Protein AF-A0A949MSA8-F1 (afdb_monomer_lite)

pLDDT: mean 81.81, std 15.65, range [39.66, 96.12]

Radius of gyration: 19.7 Å; chains: 1; bounding box: 50×31×62 Å

Sequence (152 aa):
MPMSKAVSAFLDRGSFDARDNLAKRALRAFGTLAPMLNNAYDRGDERGFLECQRGLDCALHAFACINSEREYPFAGDVHPAIVGLSEACKDIREASKFAGGLLEQAEAVVHALQGTLTPVCTISGVRSVAIYRGAHCERAFASIAAEVANDH

Structure (mmCIF, N/CA/C/O backbone):
data_AF-A0A949MSA8-F1
#
_entry.id   AF-A0A949MSA8-F1
#
loop_
_atom_site.group_PDB
_atom_site.id
_atom_site.type_symbol
_atom_site.label_atom_id
_atom_site.label_alt_id
_atom_site.label_comp_id
_atom_site.label_asym_id
_atom_site.label_entity_id
_atom_site.label_seq_id
_atom_site.pdbx_PDB_ins_code
_atom_site.Cartn_x
_atom_site.Cartn_y
_atom_site.Cartn_z
_atom_site.occupancy
_atom_site.B_iso_or_equiv
_atom_site.auth_seq_id
_atom_site.auth_comp_id
_atom_site.auth_asym_id
_atom_site.auth_atom_id
_atom_site.pdbx_PDB_model_num
ATOM 1 N N . MET A 1 1 ? -4.469 -7.842 6.507 1.00 44.12 1 MET A N 1
ATOM 2 C CA . MET A 1 1 ? -3.851 -9.122 6.093 1.00 44.12 1 MET A CA 1
ATOM 3 C C . MET A 1 1 ? -2.370 -9.071 6.441 1.00 44.12 1 MET A C 1
ATOM 5 O O . MET A 1 1 ? -1.800 -7.995 6.296 1.00 44.12 1 MET A O 1
ATOM 9 N N . PRO A 1 2 ? -1.756 -10.151 6.953 1.00 55.47 2 PRO A N 1
ATOM 10 C CA . PRO A 1 2 ? -0.311 -10.175 7.166 1.00 55.47 2 PRO A CA 1
ATOM 11 C C . PRO A 1 2 ? 0.415 -10.068 5.816 1.00 55.47 2 PRO A C 1
ATOM 13 O O . PRO A 1 2 ? 0.040 -10.740 4.860 1.00 55.47 2 PRO A O 1
ATOM 16 N N . MET A 1 3 ? 1.423 -9.198 5.742 1.00 70.31 3 MET A N 1
ATOM 17 C CA .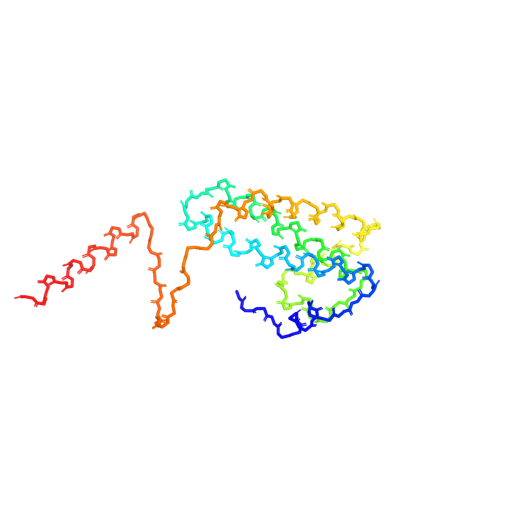 MET A 1 3 ? 2.253 -8.988 4.549 1.00 70.31 3 MET A CA 1
ATOM 18 C C . MET A 1 3 ? 2.969 -10.298 4.178 1.00 70.31 3 MET A C 1
ATOM 20 O O . MET A 1 3 ? 3.460 -10.997 5.069 1.00 70.31 3 MET A O 1
ATOM 24 N N . SER A 1 4 ? 3.002 -10.670 2.893 1.00 84.75 4 SER A N 1
ATOM 25 C CA . SER A 1 4 ? 3.610 -11.946 2.490 1.00 84.75 4 SER A CA 1
ATOM 26 C C . SER A 1 4 ? 5.121 -11.946 2.728 1.00 84.75 4 SER A C 1
ATOM 28 O O . SER A 1 4 ? 5.781 -10.905 2.678 1.00 84.75 4 SER A O 1
ATOM 30 N N . LYS A 1 5 ? 5.702 -13.134 2.948 1.00 86.56 5 LYS A N 1
ATOM 31 C CA . LYS A 1 5 ? 7.155 -13.286 3.150 1.00 86.56 5 LYS A CA 1
ATOM 32 C C . LYS A 1 5 ? 7.969 -12.702 1.991 1.00 86.56 5 LYS A C 1
ATOM 34 O O . LYS A 1 5 ? 9.048 -12.165 2.224 1.00 86.56 5 LYS A O 1
ATOM 39 N N . ALA A 1 6 ? 7.460 -12.800 0.761 1.00 87.31 6 ALA A N 1
ATOM 40 C CA . ALA A 1 6 ? 8.119 -12.265 -0.425 1.00 87.31 6 ALA A CA 1
ATOM 41 C C . ALA A 1 6 ? 8.149 -10.730 -0.410 1.00 87.31 6 ALA A C 1
ATOM 43 O O . ALA A 1 6 ? 9.180 -10.128 -0.706 1.00 87.31 6 ALA A O 1
ATOM 44 N N . VAL A 1 7 ? 7.047 -10.108 0.013 1.00 88.44 7 VAL A N 1
ATOM 45 C CA . VAL A 1 7 ? 6.955 -8.656 0.165 1.00 88.44 7 VAL A CA 1
ATOM 46 C C . VAL A 1 7 ? 7.886 -8.159 1.281 1.00 88.44 7 VAL A C 1
ATOM 48 O O . VAL A 1 7 ? 8.624 -7.198 1.069 1.00 88.44 7 VAL A O 1
ATOM 51 N N . SER A 1 8 ? 7.925 -8.829 2.440 1.00 89.44 8 SER A N 1
ATOM 52 C CA . SER A 1 8 ? 8.857 -8.478 3.527 1.00 89.44 8 SER A CA 1
ATOM 53 C C . SER A 1 8 ? 10.319 -8.590 3.088 1.00 89.44 8 SER A C 1
ATOM 55 O O . SER A 1 8 ? 11.080 -7.637 3.229 1.00 89.44 8 SER A O 1
ATOM 57 N N . ALA A 1 9 ? 10.694 -9.701 2.445 1.00 89.94 9 ALA A N 1
ATOM 58 C CA . ALA A 1 9 ? 12.047 -9.885 1.923 1.00 89.94 9 ALA A CA 1
ATOM 59 C C . ALA A 1 9 ? 12.434 -8.804 0.896 1.00 89.94 9 ALA A C 1
ATOM 61 O O . ALA A 1 9 ? 13.581 -8.358 0.861 1.00 89.94 9 ALA A O 1
ATOM 62 N N . PHE A 1 10 ? 11.485 -8.355 0.068 1.00 92.81 10 PHE A N 1
ATOM 63 C CA . PHE A 1 10 ? 11.715 -7.261 -0.873 1.00 92.81 10 PHE A CA 1
ATOM 64 C C . PHE A 1 10 ? 11.949 -5.917 -0.170 1.00 92.81 10 PHE A C 1
ATOM 66 O O . PHE A 1 10 ? 12.848 -5.174 -0.572 1.00 92.81 10 PHE A O 1
ATOM 73 N N . LEU A 1 11 ? 11.178 -5.608 0.877 1.00 92.25 11 LEU A N 1
ATOM 74 C CA . LEU A 1 11 ? 11.335 -4.378 1.658 1.00 92.25 11 LEU A CA 1
ATOM 75 C C . LEU A 1 11 ? 12.678 -4.300 2.396 1.00 92.25 11 LEU A C 1
ATOM 77 O O . LEU A 1 11 ? 13.233 -3.202 2.506 1.00 92.25 11 LEU A O 1
ATOM 81 N N . ASP A 1 12 ? 13.189 -5.443 2.858 1.00 91.25 12 ASP A N 1
ATOM 82 C CA . ASP A 1 12 ? 14.434 -5.544 3.629 1.00 91.25 12 ASP A CA 1
ATOM 83 C C . ASP A 1 12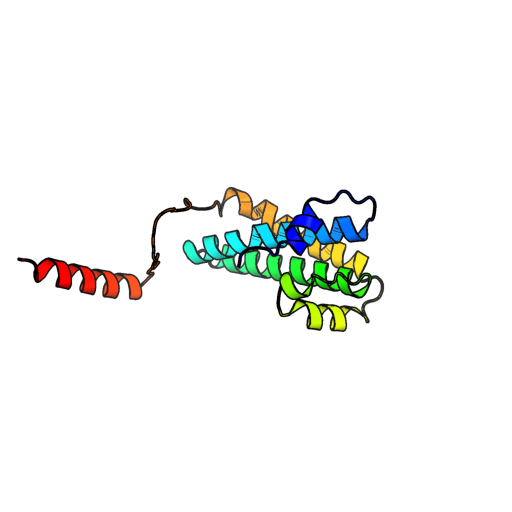 ? 15.688 -5.582 2.741 1.00 91.25 12 ASP A C 1
ATOM 85 O O . ASP A 1 12 ? 16.789 -5.229 3.169 1.00 91.25 12 ASP A O 1
ATOM 89 N N . ARG A 1 13 ? 15.543 -5.982 1.473 1.00 92.00 13 ARG A N 1
ATOM 90 C CA . ARG A 1 13 ? 16.652 -6.049 0.514 1.00 92.00 13 ARG A CA 1
ATOM 91 C C . ARG A 1 13 ? 17.210 -4.653 0.215 1.00 92.00 13 ARG A C 1
ATOM 93 O O . ARG A 1 13 ? 16.459 -3.748 -0.135 1.00 92.00 13 ARG A O 1
ATOM 100 N N . GLY A 1 14 ? 18.532 -4.475 0.204 1.00 86.75 14 GLY A N 1
ATOM 101 C CA . GLY A 1 14 ? 19.169 -3.271 -0.360 1.00 86.75 14 GLY A CA 1
ATOM 102 C C . GLY A 1 14 ? 19.018 -3.205 -1.889 1.00 86.75 14 GLY A C 1
ATOM 103 O O . GLY A 1 14 ? 19.152 -4.221 -2.563 1.00 86.75 14 GLY A O 1
ATOM 104 N N . SER A 1 15 ? 18.707 -2.038 -2.463 1.00 88.44 15 SER A N 1
ATOM 105 C CA . SER A 1 15 ? 18.674 -1.857 -3.927 1.00 88.44 15 SER A CA 1
ATOM 106 C C . SER A 1 15 ? 19.126 -0.451 -4.315 1.00 88.44 15 SER A C 1
ATOM 108 O O . SER A 1 15 ? 18.706 0.526 -3.699 1.00 88.44 15 SER A O 1
ATOM 110 N N . PHE A 1 16 ? 19.966 -0.359 -5.345 1.00 90.06 16 PHE A N 1
ATOM 111 C CA . PHE A 1 16 ? 20.355 0.909 -5.973 1.00 90.06 16 PHE A CA 1
ATOM 112 C C . PHE A 1 16 ? 19.419 1.293 -7.128 1.00 90.06 16 PHE A C 1
ATOM 114 O O . PHE A 1 16 ? 19.553 2.370 -7.702 1.00 90.06 16 PHE A O 1
ATOM 121 N N . ASP A 1 17 ? 18.467 0.423 -7.471 1.00 92.00 17 ASP A N 1
ATOM 122 C CA . ASP A 1 17 ? 17.524 0.657 -8.555 1.00 92.00 17 ASP A CA 1
ATOM 123 C C . ASP A 1 17 ? 16.429 1.646 -8.125 1.00 92.00 17 ASP A C 1
ATOM 125 O O . ASP A 1 17 ? 15.761 1.469 -7.102 1.00 92.00 17 ASP A O 1
ATOM 129 N N . ALA A 1 18 ? 16.242 2.703 -8.918 1.00 90.25 18 ALA A N 1
ATOM 130 C CA . ALA A 1 18 ? 15.272 3.754 -8.630 1.00 90.25 18 ALA A CA 1
ATOM 131 C C . ALA A 1 18 ? 13.826 3.230 -8.582 1.00 90.25 18 ALA A C 1
ATOM 133 O O . ALA A 1 18 ? 13.057 3.658 -7.721 1.00 90.25 18 ALA A O 1
ATOM 134 N N . ARG A 1 19 ? 13.461 2.270 -9.444 1.00 91.12 19 ARG A N 1
ATOM 135 C CA . ARG A 1 19 ? 12.122 1.661 -9.465 1.00 91.12 19 ARG A CA 1
ATOM 136 C C . ARG A 1 19 ? 11.893 0.807 -8.230 1.00 91.12 19 ARG A C 1
ATOM 138 O O . ARG A 1 19 ? 10.838 0.910 -7.617 1.00 91.12 19 ARG A O 1
ATOM 145 N N . ASP A 1 20 ? 12.899 0.040 -7.807 1.00 93.31 20 ASP A N 1
ATOM 146 C CA . ASP A 1 20 ? 12.808 -0.721 -6.555 1.00 93.31 20 ASP A CA 1
ATOM 147 C C . ASP A 1 20 ? 12.608 0.203 -5.353 1.00 93.31 20 ASP A C 1
ATOM 149 O O . ASP A 1 20 ? 11.823 -0.104 -4.458 1.00 93.31 20 ASP A O 1
ATOM 153 N N . ASN A 1 21 ? 13.303 1.339 -5.320 1.00 93.38 21 ASN A N 1
ATOM 154 C CA . ASN A 1 21 ? 13.160 2.303 -4.234 1.00 93.38 21 ASN A CA 1
ATOM 155 C C . ASN A 1 21 ? 11.778 2.971 -4.238 1.00 93.38 21 ASN A C 1
ATOM 157 O O . ASN A 1 21 ? 11.180 3.120 -3.171 1.00 93.38 21 ASN A O 1
ATOM 161 N N . LEU A 1 22 ? 11.229 3.295 -5.412 1.00 93.94 22 LEU A N 1
ATOM 162 C CA . LEU A 1 22 ? 9.847 3.768 -5.542 1.00 93.94 22 LEU A CA 1
ATOM 163 C C . LEU A 1 22 ? 8.835 2.698 -5.109 1.00 93.94 22 LEU A C 1
ATOM 165 O O . LEU A 1 22 ? 7.933 2.993 -4.329 1.00 93.94 22 LEU A O 1
ATOM 169 N N . ALA A 1 23 ? 9.015 1.447 -5.538 1.00 94.56 23 ALA A N 1
ATOM 170 C CA . ALA A 1 23 ? 8.137 0.338 -5.178 1.00 94.56 23 ALA A CA 1
ATOM 171 C C . ALA A 1 23 ? 8.128 0.114 -3.661 1.00 94.56 23 ALA A C 1
ATOM 173 O O . ALA A 1 23 ? 7.069 -0.002 -3.051 1.00 94.56 23 ALA A O 1
ATOM 174 N N . LYS A 1 24 ? 9.302 0.130 -3.018 1.00 95.00 24 LYS A N 1
ATOM 175 C CA . LYS A 1 24 ? 9.408 0.024 -1.555 1.00 95.00 24 LYS A CA 1
ATOM 176 C C . LYS A 1 24 ? 8.716 1.172 -0.839 1.00 95.00 24 LYS A C 1
ATOM 178 O O . LYS A 1 24 ? 8.045 0.930 0.159 1.00 95.00 24 LYS A O 1
ATOM 183 N N . ARG A 1 25 ? 8.878 2.408 -1.316 1.00 95.44 25 ARG A N 1
ATOM 184 C CA . ARG A 1 25 ? 8.191 3.570 -0.737 1.00 95.44 25 ARG A CA 1
ATOM 185 C C . ARG A 1 25 ? 6.674 3.427 -0.849 1.00 95.44 25 ARG A C 1
ATOM 187 O O . ARG A 1 25 ? 5.996 3.576 0.162 1.00 95.44 25 ARG A O 1
ATOM 194 N N . ALA A 1 26 ? 6.157 3.033 -2.013 1.00 95.38 26 ALA A N 1
ATOM 195 C CA . ALA A 1 26 ? 4.728 2.785 -2.212 1.00 95.38 26 ALA A CA 1
ATOM 196 C C . ALA A 1 26 ? 4.192 1.697 -1.268 1.00 95.38 26 ALA A C 1
ATOM 198 O O . ALA A 1 26 ? 3.191 1.902 -0.586 1.00 95.38 26 ALA A O 1
ATOM 199 N N . LEU A 1 27 ? 4.905 0.574 -1.145 1.00 94.69 27 LEU A N 1
ATOM 200 C CA . LEU A 1 27 ? 4.534 -0.513 -0.235 1.00 94.69 27 LEU A CA 1
ATOM 201 C C . LEU A 1 27 ? 4.585 -0.098 1.243 1.00 94.69 27 LEU A C 1
ATOM 203 O O . LEU A 1 27 ? 3.742 -0.530 2.028 1.00 94.69 27 LEU A O 1
ATOM 207 N N . ARG A 1 28 ? 5.541 0.753 1.636 1.00 94.00 28 ARG A N 1
ATOM 208 C CA . ARG A 1 28 ? 5.615 1.310 2.996 1.00 94.00 28 ARG A CA 1
ATOM 209 C C . ARG A 1 28 ? 4.471 2.280 3.269 1.00 94.00 28 ARG A C 1
ATOM 211 O O . ARG A 1 28 ? 3.844 2.174 4.318 1.00 94.00 28 ARG A O 1
ATOM 218 N N . ALA A 1 29 ? 4.169 3.180 2.334 1.00 93.50 29 ALA A N 1
ATOM 219 C CA . ALA A 1 29 ? 3.028 4.083 2.448 1.00 93.50 29 ALA A CA 1
ATOM 220 C C . ALA A 1 29 ? 1.721 3.288 2.587 1.00 93.50 29 ALA A C 1
ATOM 222 O O . ALA A 1 29 ? 0.954 3.529 3.515 1.00 93.50 29 ALA A O 1
ATOM 223 N N . PHE A 1 30 ? 1.523 2.267 1.749 1.00 93.12 30 PHE A N 1
ATOM 224 C CA . PHE A 1 30 ? 0.380 1.358 1.838 1.00 93.12 30 PHE A CA 1
ATOM 225 C C . PHE A 1 30 ? 0.297 0.650 3.201 1.00 93.12 30 PHE A C 1
ATOM 227 O O . PHE A 1 30 ? -0.749 0.663 3.852 1.00 93.12 30 PHE A O 1
ATOM 234 N N . GLY A 1 31 ? 1.413 0.078 3.665 1.00 90.06 31 GLY A N 1
ATOM 235 C CA . GLY A 1 31 ? 1.500 -0.613 4.954 1.00 90.06 31 GLY A CA 1
ATOM 236 C C . GLY A 1 31 ? 1.218 0.284 6.163 1.00 90.06 31 GLY A C 1
ATOM 237 O O . GLY A 1 31 ? 0.721 -0.210 7.171 1.00 90.06 31 GLY A O 1
ATOM 238 N N . THR A 1 32 ? 1.485 1.587 6.058 1.00 90.50 32 THR A N 1
ATOM 239 C CA . THR A 1 32 ? 1.184 2.580 7.101 1.00 90.50 32 THR A CA 1
ATOM 240 C C . THR A 1 32 ? -0.260 3.079 7.025 1.00 90.50 32 THR A C 1
ATOM 242 O O . THR A 1 32 ? -0.935 3.176 8.049 1.00 90.50 32 THR A O 1
ATOM 245 N N . LEU A 1 33 ? -0.769 3.355 5.821 1.00 92.25 33 LEU A N 1
ATOM 246 C CA . LEU A 1 33 ? -2.113 3.900 5.625 1.00 92.25 33 LEU A CA 1
ATOM 247 C C . LEU A 1 33 ? -3.220 2.887 5.925 1.00 92.25 33 LEU A C 1
ATOM 249 O O . LEU A 1 33 ? -4.272 3.283 6.417 1.00 92.25 33 LEU A O 1
ATOM 253 N N . ALA A 1 34 ? -3.005 1.592 5.679 1.00 90.31 34 ALA A N 1
ATOM 254 C CA . ALA A 1 34 ? -4.029 0.574 5.923 1.00 90.31 34 ALA A CA 1
ATOM 255 C C . ALA A 1 34 ? -4.421 0.471 7.416 1.00 90.31 34 ALA A C 1
ATOM 257 O O . ALA A 1 34 ? -5.614 0.505 7.725 1.00 90.31 34 ALA A O 1
ATOM 258 N N . PRO A 1 35 ? -3.472 0.424 8.371 1.00 87.69 35 PRO A N 1
ATOM 259 C CA . PRO A 1 35 ? -3.779 0.581 9.791 1.00 87.69 35 PRO A CA 1
ATOM 260 C C . PRO A 1 35 ? -4.441 1.921 10.136 1.00 87.69 35 PRO A C 1
ATOM 262 O O . PRO A 1 35 ? -5.371 1.944 10.936 1.00 87.69 35 PRO A O 1
ATOM 265 N N . MET A 1 36 ? -3.998 3.032 9.537 1.00 88.12 36 MET A N 1
ATOM 266 C CA . MET A 1 36 ? -4.563 4.359 9.818 1.00 88.12 36 MET A CA 1
ATOM 267 C C . MET A 1 36 ? -6.015 4.490 9.350 1.00 88.12 36 MET A C 1
ATOM 269 O O . MET A 1 36 ? -6.825 5.070 10.066 1.00 88.12 36 MET A O 1
ATOM 273 N N . LEU A 1 37 ? -6.362 3.894 8.206 1.00 89.94 37 LEU A N 1
ATOM 274 C CA . LEU A 1 37 ? -7.736 3.801 7.716 1.00 89.94 37 LEU A CA 1
ATOM 275 C C . LEU A 1 37 ? -8.628 3.089 8.737 1.00 89.94 37 LEU A C 1
ATOM 277 O O . LEU A 1 37 ? -9.692 3.598 9.089 1.00 89.94 37 LEU A O 1
ATOM 281 N N . ASN A 1 38 ? -8.168 1.940 9.247 1.00 85.94 38 ASN A N 1
ATOM 282 C CA . ASN A 1 38 ? -8.887 1.202 10.284 1.00 85.94 38 ASN A CA 1
ATOM 283 C C . ASN A 1 38 ? -9.023 2.043 11.554 1.00 85.94 38 ASN A C 1
ATOM 285 O O . ASN A 1 38 ? -10.111 2.105 12.103 1.00 85.94 38 ASN A O 1
ATOM 289 N N . ASN A 1 39 ? -7.977 2.768 11.967 1.00 84.06 39 ASN A N 1
ATOM 290 C CA . ASN A 1 39 ? -8.040 3.662 13.125 1.00 84.06 39 ASN A CA 1
ATOM 291 C C . ASN A 1 39 ? -9.032 4.823 12.927 1.00 84.06 39 ASN A C 1
ATOM 293 O O . ASN A 1 39 ? -9.714 5.205 13.875 1.00 84.06 39 ASN A O 1
ATOM 297 N N . ALA A 1 40 ? -9.111 5.405 11.727 1.00 84.88 40 ALA A N 1
ATOM 298 C CA . ALA A 1 40 ? -10.050 6.484 11.415 1.00 84.88 40 ALA A CA 1
ATOM 299 C C . ALA A 1 40 ? -11.497 5.987 11.426 1.00 84.88 40 ALA A C 1
ATOM 301 O O . ALA A 1 40 ? -12.344 6.569 12.110 1.00 84.88 40 ALA A O 1
ATOM 302 N N . TYR A 1 41 ? -11.752 4.852 10.763 1.00 82.94 41 TYR A N 1
ATOM 303 C CA . TYR A 1 41 ? -13.016 4.125 10.881 1.00 82.94 41 TYR A CA 1
ATOM 304 C C . TYR A 1 41 ? -13.321 3.842 12.351 1.00 82.94 41 TYR A C 1
ATOM 306 O O . TYR A 1 41 ? -14.435 4.070 12.838 1.00 82.94 41 TYR A O 1
ATOM 314 N N . ASP A 1 42 ? -12.281 3.448 13.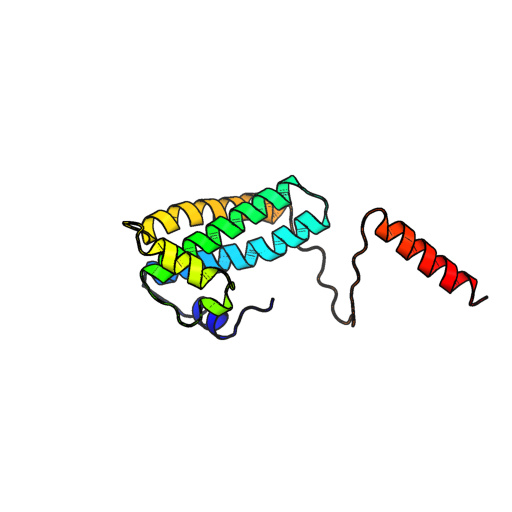092 1.00 80.38 42 ASP A N 1
ATOM 315 C CA . ASP A 1 42 ? -12.396 3.093 14.485 1.00 80.38 42 ASP A CA 1
ATOM 316 C C . ASP A 1 42 ? -12.658 4.282 15.424 1.00 80.38 42 ASP A C 1
ATOM 318 O O . ASP A 1 42 ? -13.086 4.112 16.570 1.00 80.38 42 ASP A O 1
ATOM 322 N N . ARG A 1 43 ? -12.514 5.506 14.942 1.00 78.31 43 ARG A N 1
ATOM 323 C CA . ARG A 1 43 ? -12.819 6.721 15.701 1.00 78.31 43 ARG A CA 1
ATOM 324 C C . ARG A 1 43 ? -14.076 7.426 15.202 1.00 78.31 43 ARG A C 1
ATOM 326 O O . ARG A 1 43 ? -14.486 8.405 15.812 1.00 78.31 43 ARG A O 1
ATOM 333 N N . GLY A 1 44 ? -14.693 6.931 14.125 1.00 79.00 44 GLY A N 1
ATOM 334 C CA . GLY A 1 44 ? -15.756 7.655 13.425 1.00 79.00 44 GLY A CA 1
ATOM 335 C C . GLY A 1 44 ? -15.252 8.938 12.753 1.00 79.00 44 GLY A C 1
ATOM 336 O O . GLY A 1 44 ? -16.042 9.840 12.496 1.00 79.00 44 GLY A O 1
ATOM 337 N N . ASP A 1 45 ? -13.944 9.039 12.492 1.00 83.12 45 ASP A N 1
ATOM 338 C CA . ASP A 1 45 ? -13.342 10.166 11.781 1.00 83.12 45 ASP A CA 1
ATOM 339 C C . ASP A 1 45 ? -13.515 9.963 10.271 1.00 83.12 45 ASP A C 1
ATOM 341 O O . ASP A 1 45 ? -12.642 9.429 9.585 1.00 83.12 45 ASP A O 1
ATOM 345 N N . GLU A 1 46 ? -14.678 10.364 9.757 1.00 89.38 46 GLU A N 1
ATOM 346 C CA . GLU A 1 46 ? -15.037 10.218 8.341 1.00 89.38 46 GLU A CA 1
ATOM 347 C C . GLU A 1 46 ? -14.041 10.929 7.415 1.00 89.38 46 GLU A C 1
ATOM 349 O O . GLU A 1 46 ? -13.666 10.401 6.367 1.00 89.38 46 GLU A O 1
ATOM 354 N N . ARG A 1 47 ? -13.541 12.103 7.823 1.00 90.06 47 ARG A N 1
ATOM 355 C CA . ARG A 1 47 ? -12.552 12.847 7.039 1.00 90.06 47 ARG A CA 1
ATOM 356 C C . ARG A 1 47 ? -11.219 12.106 7.004 1.00 90.06 47 ARG A C 1
ATOM 358 O O . ARG A 1 47 ? -10.670 11.919 5.922 1.00 90.06 47 ARG A O 1
ATOM 365 N N . GLY A 1 48 ? -10.713 11.669 8.157 1.00 89.75 48 GLY A N 1
ATOM 366 C CA . GLY A 1 48 ? -9.491 10.869 8.237 1.00 89.75 48 GLY A CA 1
ATOM 367 C C . GLY A 1 48 ? -9.599 9.570 7.438 1.00 89.75 48 GLY A C 1
ATOM 368 O O . GLY A 1 48 ? -8.654 9.190 6.751 1.00 89.75 48 GLY A O 1
ATOM 369 N N . PHE A 1 49 ? -10.772 8.933 7.450 1.00 91.44 49 PHE A N 1
ATOM 370 C CA . PHE A 1 49 ? -11.037 7.718 6.686 1.00 91.44 49 PHE A CA 1
ATOM 371 C C . PHE A 1 49 ? -10.926 7.963 5.177 1.00 91.44 49 PHE A C 1
ATOM 373 O O . PHE A 1 49 ? -10.179 7.264 4.493 1.00 91.44 49 PHE A O 1
ATOM 380 N N . LEU A 1 50 ? -11.613 8.985 4.658 1.00 94.38 50 LEU A N 1
ATOM 381 C CA . LEU A 1 50 ? -11.582 9.315 3.230 1.00 94.38 50 LEU A CA 1
ATOM 382 C C . LEU A 1 50 ? -10.178 9.707 2.752 1.00 94.38 50 LEU A C 1
ATOM 384 O O . LEU A 1 50 ? -9.759 9.295 1.670 1.00 94.38 50 LEU A O 1
ATOM 388 N N . GLU A 1 51 ? -9.434 10.472 3.553 1.00 94.19 51 GLU A N 1
ATOM 389 C CA . GLU A 1 51 ? -8.053 10.845 3.231 1.00 94.19 51 GLU A CA 1
ATOM 390 C C . GLU A 1 51 ? -7.128 9.617 3.223 1.00 94.19 51 GLU A C 1
ATOM 392 O O . GLU A 1 51 ? -6.375 9.419 2.267 1.00 94.19 51 GLU A O 1
ATOM 397 N N . CYS A 1 52 ? -7.227 8.731 4.222 1.00 94.06 52 CYS A N 1
ATOM 398 C CA . CYS A 1 52 ? -6.476 7.474 4.236 1.00 94.06 52 CYS A CA 1
ATOM 399 C C . CYS A 1 52 ? -6.820 6.576 3.040 1.00 94.06 52 CYS A C 1
ATOM 401 O O . CYS A 1 52 ? -5.916 5.972 2.462 1.00 94.06 52 CYS A O 1
ATOM 403 N N . GLN A 1 53 ? -8.095 6.506 2.645 1.00 95.62 53 GLN A N 1
ATOM 404 C CA . GLN A 1 53 ? -8.532 5.719 1.492 1.00 95.62 53 GLN A CA 1
ATOM 405 C C . GLN A 1 53 ? -7.920 6.257 0.194 1.00 95.62 53 GLN A C 1
ATOM 407 O O . GLN A 1 53 ? -7.317 5.498 -0.559 1.00 95.62 53 GLN A O 1
ATOM 412 N N . ARG A 1 54 ? -7.966 7.578 -0.018 1.00 94.69 54 ARG A N 1
ATOM 413 C CA . ARG A 1 54 ? -7.307 8.225 -1.164 1.00 94.69 54 ARG A CA 1
ATOM 414 C C . ARG A 1 54 ? -5.805 7.965 -1.183 1.00 94.69 54 ARG A C 1
ATOM 416 O O . ARG A 1 54 ? -5.250 7.661 -2.237 1.00 94.69 54 ARG A O 1
ATOM 423 N N . GLY A 1 55 ? -5.146 8.055 -0.028 1.00 95.62 55 GLY A N 1
ATOM 424 C CA . GLY A 1 55 ? -3.722 7.750 0.088 1.00 95.62 55 GLY A CA 1
ATOM 425 C C . GLY A 1 55 ? -3.403 6.297 -0.283 1.00 95.62 55 GLY A C 1
ATOM 426 O O . GLY A 1 55 ? -2.416 6.044 -0.974 1.00 95.62 55 GLY A O 1
ATOM 427 N N . LEU A 1 56 ? -4.239 5.342 0.144 1.00 94.88 56 LEU A N 1
ATOM 428 C CA . LEU A 1 56 ? -4.092 3.923 -0.201 1.00 94.88 56 LEU A CA 1
ATOM 429 C C . LEU A 1 56 ? -4.235 3.696 -1.700 1.00 94.88 56 LEU A C 1
ATOM 431 O O . LEU A 1 56 ? -3.402 3.006 -2.286 1.00 94.88 56 LEU A O 1
ATOM 435 N N . ASP A 1 57 ? -5.243 4.310 -2.316 1.00 95.06 57 ASP A N 1
ATOM 436 C CA . ASP A 1 57 ? -5.465 4.222 -3.755 1.00 95.06 57 ASP A CA 1
ATOM 437 C C . ASP A 1 57 ? -4.267 4.786 -4.525 1.00 95.06 57 ASP A C 1
ATOM 439 O O . ASP A 1 57 ? -3.795 4.153 -5.470 1.00 95.06 57 ASP A O 1
ATOM 443 N N . CYS A 1 58 ? -3.713 5.920 -4.081 1.00 95.88 58 CYS A N 1
ATOM 444 C CA . CYS A 1 58 ? -2.512 6.512 -4.670 1.00 95.88 58 CYS A CA 1
ATOM 445 C C . CYS A 1 58 ? -1.290 5.594 -4.529 1.00 95.88 58 CYS A C 1
ATOM 447 O O . CYS A 1 58 ? -0.575 5.373 -5.506 1.00 95.88 58 CYS A O 1
ATOM 449 N N . ALA A 1 59 ? -1.062 5.011 -3.348 1.00 96.12 59 ALA A N 1
ATOM 450 C CA . ALA A 1 59 ? 0.045 4.083 -3.118 1.00 96.12 59 ALA A CA 1
ATOM 451 C C . ALA A 1 59 ? -0.085 2.804 -3.967 1.00 96.12 59 ALA A C 1
ATOM 453 O O . ALA A 1 59 ? 0.901 2.342 -4.547 1.00 96.12 59 ALA A O 1
ATOM 454 N N . LEU A 1 60 ? -1.299 2.254 -4.085 1.00 94.62 60 LEU A N 1
ATOM 455 C CA . LEU A 1 60 ? -1.582 1.091 -4.927 1.00 94.62 60 LEU A CA 1
ATOM 456 C C . LEU A 1 60 ? -1.377 1.397 -6.410 1.00 94.62 60 LEU A C 1
ATOM 458 O O . LEU A 1 60 ? -0.715 0.623 -7.096 1.00 94.62 60 LEU A O 1
ATOM 462 N N . HIS A 1 61 ? -1.889 2.525 -6.904 1.00 94.75 61 HIS A N 1
ATOM 463 C CA . HIS A 1 61 ? -1.695 2.930 -8.297 1.00 94.75 61 HIS A CA 1
ATOM 464 C C . HIS A 1 61 ? -0.226 3.229 -8.600 1.00 94.75 61 HIS A C 1
ATOM 466 O O . HIS A 1 61 ? 0.265 2.841 -9.659 1.00 94.75 61 HIS A O 1
ATOM 472 N N . ALA A 1 62 ? 0.504 3.846 -7.665 1.00 95.69 62 ALA A N 1
ATOM 473 C CA . ALA A 1 62 ? 1.941 4.052 -7.798 1.00 95.69 62 ALA A CA 1
ATOM 474 C C . ALA A 1 62 ? 2.677 2.712 -7.936 1.00 95.69 62 ALA A C 1
ATOM 476 O O . ALA A 1 62 ? 3.450 2.529 -8.875 1.00 95.69 62 ALA A O 1
ATOM 477 N N . PHE A 1 63 ? 2.400 1.746 -7.054 1.00 96.12 63 PHE A N 1
ATOM 478 C CA . PHE A 1 63 ? 3.001 0.416 -7.148 1.00 96.12 63 PHE A CA 1
ATOM 479 C C . PHE A 1 63 ? 2.607 -0.301 -8.449 1.00 96.12 63 PHE A C 1
ATOM 481 O O . PHE A 1 63 ? 3.469 -0.893 -9.095 1.00 96.12 63 PHE A O 1
ATOM 488 N N . ALA A 1 64 ? 1.350 -0.187 -8.888 1.00 95.31 64 ALA A N 1
ATOM 489 C CA . ALA A 1 64 ? 0.874 -0.777 -10.136 1.00 95.31 64 ALA A CA 1
ATOM 490 C C . ALA A 1 64 ? 1.584 -0.208 -11.376 1.00 95.31 64 ALA A C 1
ATOM 492 O O . ALA A 1 64 ? 1.959 -0.985 -12.255 1.00 95.31 64 ALA A O 1
ATOM 493 N N . CYS A 1 65 ? 1.818 1.109 -11.413 1.00 94.88 65 CYS A N 1
ATOM 494 C CA . CYS A 1 65 ? 2.577 1.798 -12.462 1.00 94.88 65 CYS A CA 1
ATOM 495 C C . CYS A 1 65 ? 4.045 1.361 -12.506 1.00 94.88 65 CYS A C 1
ATOM 497 O O . CYS A 1 65 ? 4.637 1.245 -13.572 1.00 94.88 65 CYS A O 1
ATOM 499 N N . ILE A 1 66 ? 4.658 1.114 -11.348 1.00 94.88 66 ILE A N 1
ATOM 500 C CA . ILE A 1 66 ? 6.044 0.632 -11.303 1.00 94.88 66 ILE A CA 1
ATOM 501 C C . ILE A 1 66 ? 6.089 -0.836 -11.739 1.00 94.88 66 ILE A C 1
ATOM 503 O O . ILE A 1 66 ? 6.981 -1.233 -12.487 1.00 94.88 66 ILE A O 1
ATOM 507 N N . ASN A 1 67 ? 5.100 -1.628 -11.316 1.00 94.38 67 ASN A N 1
ATOM 508 C CA . ASN A 1 67 ? 4.977 -3.035 -11.672 1.00 94.38 67 ASN A CA 1
ATOM 509 C C . ASN A 1 67 ? 4.681 -3.255 -13.169 1.00 94.38 67 ASN A C 1
ATOM 511 O O . ASN A 1 67 ? 5.103 -4.266 -13.723 1.00 94.38 67 ASN A O 1
ATOM 515 N N . SER A 1 68 ? 4.017 -2.307 -13.845 1.00 93.69 68 SER A N 1
ATOM 516 C CA . SER A 1 68 ? 3.801 -2.371 -15.300 1.00 93.69 68 SER A CA 1
ATOM 517 C C . SER A 1 68 ? 5.095 -2.189 -16.103 1.00 93.69 68 SER A C 1
ATOM 519 O O . SER A 1 68 ? 5.230 -2.760 -17.183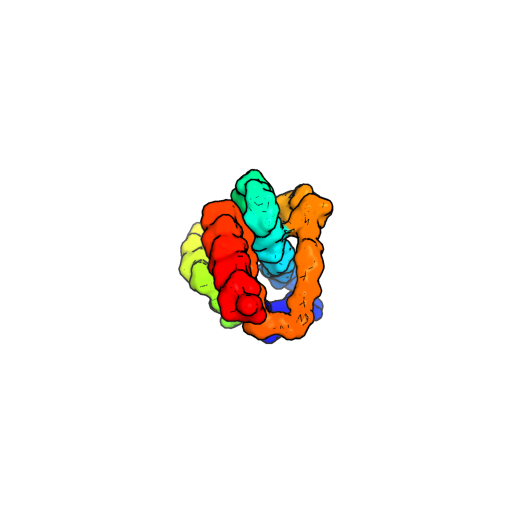 1.00 93.69 68 SER A O 1
ATOM 521 N N . GLU A 1 69 ? 6.069 -1.443 -15.570 1.00 91.12 69 GLU A N 1
ATOM 522 C CA . GLU A 1 69 ? 7.398 -1.277 -16.177 1.00 91.12 69 GLU A CA 1
ATOM 523 C C . GLU A 1 69 ? 8.412 -2.339 -15.726 1.00 91.12 69 GLU A C 1
ATOM 525 O O . GLU A 1 69 ? 9.385 -2.617 -16.434 1.00 91.12 69 GLU A O 1
ATOM 530 N N . ARG A 1 70 ? 8.229 -2.896 -14.526 1.00 90.56 70 ARG A N 1
ATOM 531 C CA . ARG A 1 70 ? 9.080 -3.933 -13.942 1.00 90.56 70 ARG A CA 1
ATOM 532 C C . ARG A 1 70 ? 8.230 -4.909 -13.151 1.00 90.56 70 ARG A C 1
ATOM 534 O O . ARG A 1 70 ? 7.830 -4.616 -12.032 1.00 90.56 70 ARG A O 1
ATOM 541 N N . GLU A 1 71 ? 8.050 -6.097 -13.700 1.00 90.94 71 GLU A N 1
ATOM 542 C CA . GLU A 1 71 ? 7.217 -7.109 -13.073 1.00 90.94 71 GLU A CA 1
ATOM 543 C C . GLU A 1 71 ? 7.834 -7.625 -11.763 1.00 90.94 71 GLU A C 1
ATOM 545 O O . GLU A 1 71 ? 8.980 -8.087 -11.707 1.00 90.94 71 GLU A O 1
ATOM 550 N N . TYR A 1 72 ? 7.047 -7.547 -10.695 1.00 91.56 72 TYR A N 1
ATOM 551 C CA . TYR A 1 72 ? 7.340 -8.114 -9.391 1.00 91.56 72 TYR A CA 1
ATOM 552 C C . TYR A 1 72 ? 6.482 -9.371 -9.202 1.00 91.56 72 TYR A C 1
ATOM 554 O O . TYR A 1 72 ? 5.263 -9.261 -9.074 1.00 91.56 72 TYR A O 1
ATOM 562 N N . PRO A 1 73 ? 7.083 -10.570 -9.096 1.00 90.19 73 PRO A N 1
ATOM 563 C CA . PRO A 1 73 ? 6.327 -11.822 -8.971 1.00 90.19 73 PRO A CA 1
ATOM 564 C C . PRO A 1 73 ? 5.400 -11.881 -7.749 1.00 90.19 73 PRO A C 1
ATOM 566 O O . PRO A 1 73 ? 4.425 -12.622 -7.736 1.00 90.19 73 PRO A O 1
ATOM 569 N N . PHE A 1 74 ? 5.704 -11.093 -6.715 1.00 91.00 74 PHE A N 1
ATOM 570 C CA . PHE A 1 74 ? 4.915 -10.991 -5.489 1.00 91.00 74 PHE A CA 1
ATOM 571 C C . PHE A 1 74 ? 3.793 -9.947 -5.569 1.00 91.00 74 PHE A C 1
ATOM 573 O O . PHE A 1 74 ? 3.122 -9.722 -4.568 1.00 91.00 74 PHE A O 1
ATOM 580 N N . ALA A 1 75 ? 3.592 -9.262 -6.702 1.00 89.50 75 ALA A N 1
ATOM 581 C CA . ALA A 1 75 ? 2.619 -8.175 -6.794 1.00 89.50 75 ALA A CA 1
ATOM 582 C C . ALA A 1 75 ? 1.221 -8.632 -6.342 1.00 89.50 75 ALA A C 1
ATOM 584 O O . ALA A 1 75 ? 0.603 -7.968 -5.511 1.00 89.50 75 ALA A O 1
ATOM 585 N N . GLY A 1 76 ? 0.768 -9.809 -6.787 1.00 86.69 76 GLY A N 1
ATOM 586 C CA . GLY A 1 76 ? -0.529 -10.375 -6.395 1.00 86.69 76 GLY A CA 1
ATOM 587 C C . GLY A 1 76 ? -0.722 -10.559 -4.882 1.00 86.69 76 GLY A C 1
ATOM 588 O O . GLY A 1 76 ? -1.858 -10.531 -4.414 1.00 86.69 76 GLY A O 1
ATOM 589 N N . ASP A 1 77 ? 0.363 -10.659 -4.110 1.00 88.75 77 ASP A N 1
ATOM 590 C CA . ASP A 1 77 ? 0.314 -10.755 -2.648 1.00 88.75 77 ASP A CA 1
ATOM 591 C C . ASP A 1 77 ? 0.056 -9.402 -1.959 1.00 88.75 77 ASP A C 1
ATOM 593 O O . ASP A 1 77 ? -0.288 -9.365 -0.777 1.00 88.75 77 ASP A O 1
ATOM 597 N N . VAL A 1 78 ? 0.267 -8.283 -2.661 1.00 86.81 78 VAL A N 1
ATOM 598 C CA . VAL A 1 78 ? 0.110 -6.921 -2.123 1.00 86.81 78 VAL A CA 1
ATOM 599 C C . VAL A 1 78 ? -1.365 -6.541 -2.069 1.00 86.81 78 VAL A C 1
ATOM 601 O O . VAL A 1 78 ? -1.858 -6.092 -1.034 1.00 86.81 78 VAL A O 1
ATOM 604 N N . HIS A 1 79 ? -2.069 -6.710 -3.190 1.00 87.75 79 HIS A N 1
ATOM 605 C CA . HIS A 1 79 ? -3.497 -6.436 -3.301 1.00 87.75 79 HIS A CA 1
ATOM 606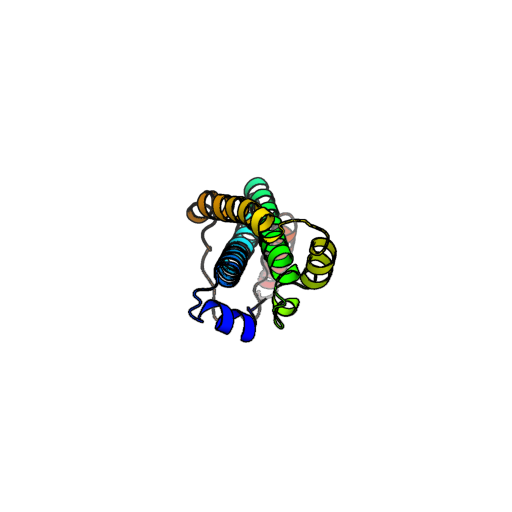 C C . HIS A 1 79 ? -4.095 -7.164 -4.519 1.00 87.75 79 HIS A C 1
ATOM 608 O O . HIS A 1 79 ? -3.496 -7.108 -5.596 1.00 87.75 79 HIS A O 1
ATOM 614 N N . PRO A 1 80 ? -5.302 -7.760 -4.422 1.00 86.62 80 PRO A N 1
ATOM 615 C CA . PRO A 1 80 ? -5.911 -8.505 -5.532 1.00 86.62 80 PRO A CA 1
ATOM 616 C C . PRO A 1 80 ? -6.087 -7.685 -6.817 1.00 86.62 80 PRO A C 1
ATOM 618 O O . PRO A 1 80 ? -5.974 -8.212 -7.919 1.00 86.62 80 PRO A O 1
ATOM 621 N N . ALA A 1 81 ? -6.338 -6.379 -6.684 1.00 87.19 81 ALA A N 1
ATOM 622 C CA . ALA A 1 81 ? -6.532 -5.491 -7.829 1.00 87.19 81 ALA A CA 1
ATOM 623 C C . ALA A 1 81 ? -5.233 -5.144 -8.577 1.00 87.19 81 ALA A C 1
ATOM 625 O O . ALA A 1 81 ? -5.307 -4.600 -9.676 1.00 87.19 81 ALA A O 1
ATOM 626 N N . ILE A 1 82 ? -4.049 -5.429 -8.017 1.00 90.44 82 ILE A N 1
ATOM 627 C CA . ILE A 1 82 ? -2.798 -4.897 -8.568 1.00 90.44 82 ILE A CA 1
ATOM 628 C C . ILE A 1 82 ? -2.497 -5.426 -9.968 1.00 90.44 82 ILE A C 1
ATOM 630 O O . ILE A 1 82 ? -1.963 -4.689 -10.783 1.00 90.44 82 ILE A O 1
ATOM 634 N N . VAL A 1 83 ? -2.864 -6.677 -10.262 1.00 88.75 83 VAL A N 1
ATOM 635 C CA . VAL A 1 83 ? -2.616 -7.280 -11.578 1.00 88.75 83 VAL A CA 1
ATOM 636 C C . VAL A 1 83 ? -3.414 -6.524 -12.638 1.00 88.75 83 VAL A C 1
ATOM 638 O O . VAL A 1 83 ? -2.846 -6.069 -13.625 1.00 88.75 83 VAL A O 1
ATOM 641 N N . GLY A 1 84 ? -4.708 -6.298 -12.390 1.00 89.62 84 GLY A N 1
ATOM 642 C CA . GLY A 1 84 ? -5.559 -5.522 -13.293 1.00 89.62 84 GLY A CA 1
ATOM 643 C C . GLY A 1 84 ? -5.121 -4.060 -13.417 1.00 89.62 84 GLY A C 1
ATOM 644 O O . GLY A 1 84 ? -5.106 -3.517 -14.519 1.00 89.62 84 GLY A O 1
ATOM 645 N N . LEU A 1 85 ? -4.708 -3.436 -12.309 1.00 92.50 85 LEU A N 1
ATOM 646 C CA . LEU A 1 85 ? -4.188 -2.067 -12.325 1.00 92.50 85 LEU A CA 1
ATOM 647 C C . LEU A 1 85 ? -2.880 -1.967 -13.118 1.00 92.50 85 LEU A C 1
ATOM 649 O O . LEU A 1 85 ? -2.724 -1.053 -13.918 1.00 92.50 85 LEU A O 1
ATOM 653 N N . SER A 1 86 ? -1.956 -2.913 -12.949 1.00 92.50 86 SER A N 1
ATOM 654 C CA . SER A 1 86 ? -0.695 -2.929 -13.690 1.00 92.50 86 SER A CA 1
ATOM 655 C C . SER A 1 86 ? -0.904 -3.104 -15.186 1.00 92.50 86 SER A C 1
ATOM 657 O O . SER A 1 86 ? -0.219 -2.439 -15.956 1.00 92.50 86 SER A O 1
ATOM 659 N N . GLU A 1 87 ? -1.861 -3.936 -15.607 1.00 91.50 87 GLU A N 1
ATOM 660 C CA . GLU A 1 87 ? -2.241 -4.031 -17.020 1.00 91.50 87 GLU A CA 1
ATOM 661 C C . GLU A 1 87 ? -2.751 -2.687 -17.553 1.00 91.50 87 GLU A C 1
ATOM 663 O O . GLU A 1 87 ? -2.272 -2.221 -18.584 1.00 91.50 87 GLU A O 1
ATOM 668 N N . ALA A 1 88 ? -3.639 -2.011 -16.816 1.00 89.88 88 ALA A N 1
ATOM 669 C CA . ALA A 1 88 ? -4.147 -0.692 -17.202 1.00 89.88 88 ALA A CA 1
ATOM 670 C C . ALA A 1 88 ? -3.048 0.389 -17.259 1.00 89.88 88 ALA A C 1
ATOM 672 O O . ALA A 1 88 ? -3.156 1.354 -18.014 1.00 89.88 88 ALA A O 1
ATOM 673 N N . CYS A 1 89 ? -1.971 0.234 -16.486 1.00 90.88 89 CYS A N 1
ATOM 674 C CA . CYS A 1 89 ? -0.850 1.169 -16.470 1.00 90.88 89 CYS A CA 1
ATOM 675 C C . CYS A 1 89 ? 0.176 0.945 -17.593 1.00 90.88 89 CYS A C 1
ATOM 677 O O . CYS A 1 89 ? 1.082 1.769 -17.727 1.00 90.88 89 CYS A O 1
ATOM 679 N N . LYS A 1 90 ? 0.086 -0.129 -18.394 1.00 88.88 90 LYS A N 1
ATOM 680 C CA . LYS A 1 90 ? 1.049 -0.394 -19.486 1.00 88.88 90 LYS A CA 1
ATOM 681 C C . LYS A 1 90 ? 1.021 0.672 -20.581 1.00 88.88 90 LYS A C 1
ATOM 683 O O . LYS A 1 90 ? 2.060 0.968 -21.166 1.00 88.88 90 LYS A O 1
ATOM 688 N N . ASP A 1 91 ? -0.139 1.281 -20.806 1.00 86.62 91 ASP A N 1
ATOM 689 C CA . ASP A 1 91 ? -0.326 2.314 -21.830 1.00 86.62 91 ASP A CA 1
ATOM 690 C C . ASP A 1 91 ? 0.063 3.724 -21.344 1.00 86.62 91 ASP A C 1
ATOM 692 O O . ASP A 1 91 ? 0.063 4.687 -22.116 1.00 86.62 91 ASP A O 1
ATOM 696 N N . ILE A 1 92 ? 0.423 3.874 -20.063 1.00 87.19 92 ILE A N 1
ATOM 697 C CA . ILE A 1 92 ? 0.829 5.159 -19.493 1.00 87.19 92 ILE A CA 1
ATOM 698 C C . ILE A 1 92 ? 2.283 5.439 -19.871 1.00 87.19 92 ILE A C 1
ATOM 700 O O . ILE A 1 92 ? 3.224 4.804 -19.391 1.00 87.19 92 ILE A O 1
ATOM 704 N N . ARG A 1 93 ? 2.488 6.461 -20.705 1.00 81.06 93 ARG A N 1
ATOM 705 C CA . ARG A 1 93 ? 3.828 6.959 -21.022 1.00 81.06 93 ARG A CA 1
ATOM 706 C C . ARG A 1 93 ? 4.468 7.546 -19.759 1.00 81.06 93 ARG A C 1
ATOM 708 O O . ARG A 1 93 ? 3.900 8.435 -19.138 1.00 81.06 93 ARG A O 1
ATOM 715 N N . GLU A 1 94 ? 5.672 7.083 -19.422 1.00 82.81 94 GLU A N 1
ATOM 716 C CA . GLU A 1 94 ? 6.396 7.477 -18.200 1.00 82.81 94 GLU A CA 1
ATOM 717 C C . GLU A 1 94 ? 5.658 7.101 -16.896 1.00 82.81 94 GLU A C 1
ATOM 719 O O . GLU A 1 94 ? 5.630 7.885 -15.943 1.00 82.81 94 GLU A O 1
ATOM 724 N N . ALA A 1 95 ? 5.087 5.892 -16.834 1.00 83.12 95 ALA A N 1
ATOM 725 C CA . ALA A 1 95 ? 4.361 5.378 -15.669 1.00 83.12 95 ALA A CA 1
ATOM 726 C C . ALA A 1 95 ? 5.153 5.520 -14.354 1.00 83.12 95 ALA A C 1
ATOM 728 O O . ALA A 1 95 ? 4.585 5.926 -13.342 1.00 83.12 95 ALA A O 1
ATOM 729 N N . SER A 1 96 ? 6.474 5.310 -14.362 1.00 82.31 96 SER A N 1
ATOM 730 C CA . SER A 1 96 ? 7.333 5.547 -13.187 1.00 82.31 96 SER A CA 1
ATOM 731 C C . SER A 1 96 ? 7.339 7.007 -12.700 1.00 82.31 96 SER A C 1
ATOM 733 O O . SER A 1 96 ? 7.426 7.248 -11.496 1.00 82.31 96 SER A O 1
ATOM 735 N N . LYS A 1 97 ? 7.244 8.003 -13.594 1.00 85.94 97 LYS A N 1
ATOM 736 C CA . LYS A 1 97 ? 7.151 9.419 -13.189 1.00 85.94 97 LYS A CA 1
ATOM 737 C C . LYS A 1 97 ? 5.776 9.738 -12.618 1.00 85.94 97 LYS A C 1
ATOM 739 O O . LYS A 1 97 ? 5.682 10.423 -11.603 1.00 85.94 97 LYS A O 1
ATOM 744 N N . PHE A 1 98 ? 4.725 9.206 -13.240 1.00 87.88 98 PHE A N 1
ATOM 745 C CA . PHE A 1 98 ? 3.362 9.324 -12.728 1.00 87.88 98 PHE A CA 1
ATOM 746 C C . PHE A 1 98 ? 3.235 8.697 -11.329 1.00 87.88 98 PHE A C 1
ATOM 748 O O . PHE A 1 98 ? 2.682 9.314 -10.419 1.00 87.88 98 PHE A O 1
ATOM 755 N N . ALA A 1 99 ? 3.861 7.533 -11.120 1.00 90.38 99 ALA A N 1
ATOM 756 C CA . ALA A 1 99 ? 3.956 6.878 -9.820 1.00 90.38 99 ALA A CA 1
ATOM 757 C C . ALA A 1 99 ? 4.616 7.764 -8.755 1.00 90.38 99 ALA A C 1
ATOM 759 O O . ALA A 1 99 ? 4.188 7.743 -7.605 1.00 90.38 99 ALA A O 1
ATOM 760 N N . GLY A 1 100 ? 5.624 8.562 -9.127 1.00 89.44 100 GLY A N 1
ATOM 761 C CA . GLY A 1 100 ? 6.274 9.513 -8.224 1.00 89.44 100 GLY A CA 1
ATOM 762 C C . GLY A 1 100 ? 5.300 10.538 -7.638 1.00 89.44 100 GLY A C 1
ATOM 763 O O . GLY A 1 100 ? 5.255 10.702 -6.423 1.00 89.44 100 GLY A O 1
ATOM 764 N N . GLY A 1 101 ? 4.464 11.158 -8.478 1.00 90.56 101 GLY A N 1
ATOM 765 C CA . GLY A 1 101 ? 3.466 12.133 -8.020 1.00 90.56 101 GLY A CA 1
ATOM 766 C C . GLY A 1 101 ? 2.369 11.514 -7.147 1.00 90.56 101 GLY A C 1
ATOM 767 O O . GLY A 1 101 ? 1.982 12.089 -6.132 1.00 90.56 101 GLY A O 1
ATOM 768 N N . LEU A 1 102 ? 1.903 10.309 -7.492 1.00 93.12 102 LEU A N 1
ATOM 769 C CA . LEU A 1 102 ? 0.951 9.562 -6.658 1.00 93.12 102 LEU A CA 1
ATOM 770 C C . LEU A 1 102 ? 1.554 9.191 -5.298 1.00 93.12 102 LEU A C 1
ATOM 772 O O . LEU A 1 102 ? 0.889 9.261 -4.265 1.00 93.12 102 LEU A O 1
ATOM 776 N N . LEU A 1 103 ? 2.828 8.810 -5.291 1.00 95.06 103 LEU A N 1
ATOM 777 C CA . LEU A 1 103 ? 3.539 8.453 -4.076 1.00 95.06 103 LEU A CA 1
ATOM 778 C C . LEU A 1 103 ? 3.724 9.659 -3.150 1.00 95.06 103 LEU A C 1
ATOM 780 O O . LEU A 1 103 ? 3.510 9.525 -1.950 1.00 95.06 103 LEU A O 1
ATOM 784 N N . GLU A 1 104 ? 4.054 10.832 -3.692 1.00 94.12 104 GLU A N 1
ATOM 785 C CA . GLU A 1 104 ? 4.125 12.077 -2.917 1.00 94.12 104 GLU A CA 1
ATOM 786 C C . GLU A 1 104 ? 2.783 12.411 -2.254 1.00 94.12 104 GLU A C 1
ATOM 788 O O . GLU A 1 104 ? 2.753 12.802 -1.088 1.00 94.12 104 GLU A O 1
ATOM 793 N N . GLN A 1 105 ? 1.662 12.194 -2.951 1.00 93.50 105 GLN A N 1
ATOM 794 C CA . GLN A 1 105 ? 0.328 12.370 -2.369 1.00 93.50 105 GLN A CA 1
ATOM 795 C C . GLN A 1 105 ? 0.063 11.371 -1.237 1.00 93.50 105 GLN A C 1
ATOM 797 O O . GLN A 1 105 ? -0.384 11.767 -0.161 1.00 93.50 105 GLN A O 1
ATOM 802 N N . ALA A 1 106 ? 0.378 10.089 -1.439 1.00 94.62 106 ALA A N 1
ATOM 803 C CA . ALA A 1 106 ? 0.213 9.070 -0.404 1.00 94.62 106 ALA A CA 1
ATOM 804 C C . ALA A 1 106 ? 1.072 9.366 0.840 1.00 94.62 106 ALA A C 1
ATOM 806 O O . ALA A 1 106 ? 0.595 9.277 1.972 1.00 94.62 106 ALA A O 1
ATOM 807 N N . GLU A 1 107 ? 2.331 9.761 0.644 1.00 95.00 107 GLU A N 1
ATOM 808 C CA . GLU A 1 107 ? 3.251 10.127 1.724 1.00 95.00 107 GLU A CA 1
ATOM 809 C C . GLU A 1 107 ? 2.814 11.410 2.445 1.00 95.00 107 GLU A C 1
ATOM 811 O O . GLU A 1 107 ? 2.934 11.490 3.670 1.00 95.00 107 GLU A O 1
ATOM 816 N N . ALA A 1 108 ? 2.242 12.384 1.731 1.00 94.19 108 ALA A N 1
ATOM 817 C CA . ALA A 1 108 ? 1.670 13.582 2.340 1.00 94.19 108 ALA A CA 1
ATOM 818 C C . ALA A 1 108 ? 0.500 13.245 3.279 1.00 94.19 108 ALA A C 1
ATOM 820 O O . ALA A 1 108 ? 0.429 13.793 4.381 1.00 94.19 108 ALA A O 1
ATOM 821 N N . VAL A 1 109 ? -0.373 12.305 2.894 1.00 93.25 109 VAL A N 1
ATOM 822 C CA . VAL A 1 109 ? -1.461 11.814 3.761 1.00 93.25 109 VAL A CA 1
ATOM 823 C C . VAL A 1 109 ? -0.899 11.129 5.007 1.00 93.25 109 VAL A C 1
ATOM 825 O O . VAL A 1 109 ? -1.340 11.431 6.118 1.00 93.25 109 VAL A O 1
ATOM 828 N N . VAL A 1 110 ? 0.105 10.254 4.851 1.00 92.00 110 VAL A N 1
ATOM 829 C CA . VAL A 1 110 ? 0.791 9.623 5.994 1.00 92.00 110 VAL A CA 1
ATOM 830 C C . VAL A 1 110 ? 1.321 10.693 6.941 1.00 92.00 110 VAL A C 1
ATOM 832 O O . VAL A 1 110 ? 1.016 10.669 8.131 1.00 92.00 110 VAL A O 1
ATOM 835 N N . HIS A 1 111 ? 2.072 11.663 6.420 1.00 92.94 111 HIS A N 1
ATOM 836 C CA . HIS A 1 111 ? 2.671 12.714 7.232 1.00 92.94 111 HIS A CA 1
ATOM 837 C C . HIS A 1 111 ? 1.618 13.569 7.953 1.00 92.94 111 HIS A C 1
ATOM 839 O O . HIS A 1 111 ? 1.803 13.916 9.120 1.00 92.94 111 HIS A O 1
ATOM 845 N N . ALA A 1 112 ? 0.507 13.890 7.285 1.00 91.06 112 ALA A N 1
ATOM 846 C CA . ALA A 1 112 ? -0.567 14.698 7.855 1.00 91.06 112 ALA A CA 1
ATOM 847 C C . ALA A 1 112 ? -1.315 13.986 8.993 1.00 91.06 112 ALA A C 1
ATOM 849 O O . ALA A 1 112 ? -1.748 14.637 9.944 1.00 91.06 112 ALA A O 1
ATOM 850 N N . LEU A 1 113 ? -1.470 12.662 8.908 1.00 87.88 113 LEU A N 1
ATOM 851 C CA . LEU A 1 113 ? -2.356 11.904 9.793 1.00 87.88 113 LEU A CA 1
ATOM 852 C C . LEU A 1 113 ? -1.624 11.010 10.808 1.00 87.88 113 LEU A C 1
ATOM 854 O O . LEU A 1 113 ? -2.242 10.555 11.768 1.00 87.88 113 LEU A O 1
ATOM 858 N N . GLN A 1 114 ? -0.319 10.756 10.656 1.00 84.00 114 GLN A N 1
ATOM 859 C CA . GLN A 1 114 ? 0.431 9.842 11.540 1.00 84.00 114 GLN A CA 1
ATOM 860 C C . GLN A 1 114 ? 0.415 10.266 13.018 1.00 84.00 114 GLN A C 1
ATOM 862 O O . GLN A 1 114 ? 0.453 9.417 13.906 1.00 84.00 114 GLN A O 1
ATOM 867 N N . GLY A 1 115 ? 0.340 11.573 13.292 1.00 80.19 115 GLY A N 1
ATOM 868 C CA . GLY A 1 115 ? 0.282 12.109 14.654 1.00 80.19 115 GLY A CA 1
ATOM 869 C C . GLY A 1 115 ? -1.114 12.060 15.276 1.00 80.19 115 GLY A C 1
ATOM 870 O O . GLY A 1 115 ? -1.240 12.068 16.498 1.00 80.19 115 GLY A O 1
ATOM 871 N N . THR A 1 116 ? -2.164 11.997 14.455 1.00 79.88 116 THR A N 1
ATOM 872 C CA . THR A 1 116 ? -3.558 12.019 14.913 1.00 79.88 116 THR A CA 1
ATOM 873 C C . THR A 1 116 ? -4.145 10.616 14.979 1.00 79.88 116 THR A C 1
ATOM 875 O O . THR A 1 116 ? -4.766 10.276 15.981 1.00 79.88 116 THR A O 1
ATOM 878 N N . LEU A 1 117 ? -3.903 9.768 13.979 1.00 76.69 117 LEU A N 1
ATOM 879 C CA . LEU A 1 117 ? -4.448 8.410 13.857 1.00 76.69 117 LEU A CA 1
ATOM 880 C C . LEU A 1 117 ? -3.488 7.335 14.385 1.00 76.69 117 LEU A C 1
ATOM 882 O O . LEU A 1 117 ? -3.292 6.285 13.765 1.00 76.69 117 LEU A O 1
ATOM 886 N N . THR A 1 118 ? -2.895 7.585 15.553 1.00 66.94 118 THR A N 1
ATOM 887 C CA . THR A 1 118 ? -2.021 6.619 16.223 1.00 66.94 118 THR A CA 1
ATOM 888 C C . THR A 1 118 ? -2.766 5.316 16.557 1.00 66.94 118 THR A C 1
ATOM 890 O O . THR A 1 118 ? -3.952 5.355 16.912 1.00 66.94 118 THR A O 1
ATOM 893 N N . PRO A 1 119 ? -2.098 4.151 16.464 1.00 57.78 119 PRO A N 1
ATOM 894 C CA . PRO A 1 119 ? -2.682 2.883 16.887 1.00 57.78 119 PRO A CA 1
ATOM 895 C C . PRO A 1 119 ? -3.125 2.964 18.350 1.00 57.78 119 PRO A C 1
ATOM 897 O O . PRO A 1 119 ? -2.316 3.247 19.235 1.00 57.78 119 PRO A O 1
ATOM 900 N N . VAL A 1 120 ? -4.408 2.716 18.610 1.00 53.50 120 VAL A N 1
ATOM 901 C CA . VAL A 1 120 ? -4.910 2.543 19.976 1.00 53.50 120 VAL A CA 1
ATOM 902 C C . VAL A 1 120 ? -4.625 1.086 20.338 1.00 53.50 120 VAL A C 1
ATOM 904 O O . VAL A 1 120 ? -5.177 0.198 19.708 1.00 53.50 120 VAL A O 1
ATOM 907 N N . CYS A 1 121 ? -3.655 0.877 21.233 1.00 47.03 121 CYS A N 1
ATOM 908 C CA . CYS A 1 121 ? -3.166 -0.390 21.803 1.00 47.03 121 CYS A CA 1
ATOM 909 C C . CYS A 1 121 ? -3.538 -1.723 21.103 1.00 47.03 121 CYS A C 1
ATOM 911 O O . CYS A 1 121 ? -4.679 -2.174 21.061 1.00 47.03 121 CYS A O 1
ATOM 913 N N . THR A 1 122 ? -2.514 -2.468 20.687 1.00 42.19 122 THR A N 1
ATOM 914 C CA . THR A 1 122 ? -2.638 -3.881 20.314 1.00 42.19 122 THR A CA 1
ATOM 915 C C . THR A 1 122 ? -2.995 -4.717 21.549 1.00 42.19 122 THR A C 1
ATOM 917 O O . THR A 1 122 ? -2.200 -4.802 22.483 1.00 42.19 122 THR A O 1
ATOM 920 N N . ILE A 1 123 ? -4.165 -5.363 21.563 1.00 50.97 123 ILE A N 1
ATOM 921 C CA . ILE A 1 123 ? -4.530 -6.338 22.603 1.00 50.97 123 ILE A CA 1
ATOM 922 C C . ILE A 1 123 ? -4.071 -7.729 22.141 1.00 50.97 123 ILE A C 1
ATOM 924 O O . ILE A 1 123 ? -4.530 -8.232 21.116 1.00 50.97 123 ILE A O 1
ATOM 928 N N . SER A 1 124 ? -3.157 -8.359 22.879 1.00 39.66 124 SER A N 1
ATOM 929 C CA . SER A 1 124 ? -2.684 -9.729 22.637 1.00 39.66 124 SER A CA 1
ATOM 930 C C . SER A 1 124 ? -3.343 -10.724 23.607 1.00 39.66 124 SER A C 1
ATOM 932 O O . SER A 1 124 ? -3.666 -10.379 24.739 1.00 39.66 124 SER A O 1
ATOM 934 N N . GLY A 1 125 ? -3.565 -11.970 23.162 1.00 47.41 125 GLY A N 1
ATOM 935 C CA . GLY A 1 125 ? -4.141 -13.049 23.989 1.00 47.41 125 GLY A CA 1
ATOM 936 C C . GLY A 1 125 ? -5.659 -13.257 23.881 1.00 47.41 125 GLY A C 1
ATOM 937 O O . GLY A 1 125 ? -6.212 -14.087 24.598 1.00 47.41 125 GLY A O 1
ATOM 938 N N . VAL A 1 126 ? -6.344 -12.555 22.976 1.00 55.38 126 VAL A N 1
ATOM 939 C CA . VAL A 1 126 ? -7.800 -12.671 22.790 1.00 55.38 126 VAL A CA 1
ATOM 940 C C . VAL A 1 126 ? -8.117 -13.637 21.642 1.00 55.38 126 VAL A C 1
ATOM 942 O O . VAL A 1 126 ? -7.543 -13.518 20.563 1.00 55.38 126 VAL A O 1
ATOM 945 N N . ARG A 1 127 ? -9.039 -14.592 21.849 1.00 48.41 127 ARG A N 1
ATOM 946 C CA . ARG A 1 127 ? -9.495 -15.523 20.789 1.00 48.41 127 ARG A CA 1
ATOM 947 C C . ARG A 1 127 ? -10.408 -14.858 19.752 1.00 48.41 127 ARG A C 1
ATOM 949 O O . ARG A 1 127 ? -10.448 -15.304 18.611 1.00 48.41 127 ARG A O 1
ATOM 956 N N . SER A 1 128 ? -11.111 -13.796 20.138 1.00 42.69 128 SER A N 1
ATOM 957 C CA . SER A 1 128 ? -11.917 -12.958 19.249 1.00 42.69 128 SER A CA 1
ATOM 958 C C . SER A 1 128 ? -12.149 -11.585 19.875 1.00 42.69 128 SER A C 1
ATOM 960 O O . SER A 1 128 ? -12.574 -11.503 21.026 1.00 42.69 128 SER A O 1
ATOM 962 N N . VAL A 1 129 ? -11.919 -10.516 19.116 1.00 51.97 129 VAL A N 1
ATOM 963 C CA . VAL A 1 129 ? -12.325 -9.155 19.487 1.00 51.97 129 VAL A CA 1
ATOM 964 C C . VAL A 1 129 ? -13.516 -8.784 18.612 1.00 51.97 129 VAL A C 1
ATOM 966 O O . VAL A 1 129 ? -13.417 -8.837 17.388 1.00 51.97 129 VAL A O 1
ATOM 969 N N . ALA A 1 130 ? -14.632 -8.415 19.235 1.00 47.25 130 ALA A N 1
ATOM 970 C CA . ALA A 1 130 ? -15.777 -7.833 18.550 1.00 47.25 130 ALA A CA 1
ATOM 971 C C . ALA A 1 130 ? -15.868 -6.355 18.944 1.00 47.25 130 ALA A C 1
ATOM 973 O O . ALA A 1 130 ? -16.153 -6.029 20.095 1.00 47.25 130 ALA A O 1
ATOM 974 N N . ILE A 1 131 ? -15.572 -5.464 17.996 1.00 58.59 131 ILE A N 1
ATOM 975 C CA . ILE A 1 131 ? -15.702 -4.017 18.190 1.00 58.59 131 ILE A CA 1
ATOM 976 C C . ILE A 1 131 ? -17.108 -3.628 17.741 1.00 58.59 131 ILE A C 1
ATOM 978 O O . ILE A 1 131 ? -17.402 -3.579 16.548 1.00 58.59 131 ILE A O 1
ATOM 982 N N . TYR A 1 132 ? -17.987 -3.376 18.704 1.00 53.06 132 TYR A N 1
ATOM 983 C CA . TYR A 1 132 ? -19.335 -2.882 18.441 1.00 53.06 132 TYR A CA 1
ATOM 984 C C . TYR A 1 132 ? -19.333 -1.349 18.396 1.00 53.06 132 TYR A C 1
ATOM 986 O O . TYR A 1 132 ? -18.535 -0.703 19.075 1.00 53.06 132 TYR A O 1
ATOM 994 N N . ARG A 1 133 ? -20.207 -0.756 17.572 1.00 59.22 133 ARG A N 1
ATOM 995 C CA . ARG A 1 133 ? -20.369 0.703 17.422 1.00 59.22 133 ARG A CA 1
ATOM 996 C C . ARG A 1 133 ? -21.839 1.074 17.224 1.00 59.22 133 ARG A C 1
ATOM 998 O O . ARG A 1 133 ? -22.592 0.308 16.622 1.00 59.22 133 ARG A O 1
ATOM 1005 N N . GLY A 1 134 ? -22.240 2.264 17.680 1.00 63.38 134 GLY A N 1
ATOM 1006 C CA . GLY A 1 134 ? -23.592 2.811 17.479 1.00 63.38 134 GLY A CA 1
ATOM 1007 C C . GLY A 1 134 ? -24.701 1.897 18.019 1.00 63.38 134 GLY A C 1
ATOM 1008 O O . GLY A 1 134 ? -24.548 1.298 19.081 1.00 63.38 134 GLY A O 1
ATOM 1009 N N . ALA A 1 135 ? -25.787 1.717 17.262 1.00 49.66 135 ALA A N 1
ATOM 1010 C CA . ALA A 1 135 ? -26.911 0.849 17.645 1.00 49.66 135 ALA A CA 1
ATOM 1011 C C . ALA A 1 135 ? -26.515 -0.628 17.883 1.00 49.66 135 ALA A C 1
ATOM 1013 O O . ALA A 1 135 ? -27.246 -1.378 18.531 1.00 49.66 135 ALA A O 1
ATOM 1014 N N . HIS A 1 136 ? -25.354 -1.068 17.381 1.00 52.41 136 HIS A N 1
ATOM 1015 C CA . HIS A 1 136 ? -24.825 -2.405 17.653 1.00 52.41 136 HIS A CA 1
ATOM 1016 C C . HIS A 1 136 ? -24.184 -2.515 19.046 1.00 52.41 136 HIS A C 1
ATOM 1018 O O . HIS A 1 136 ? -24.214 -3.603 19.617 1.00 52.41 136 HIS A O 1
ATOM 1024 N N . CYS A 1 137 ? -23.677 -1.413 19.625 1.00 64.25 137 CYS A N 1
ATOM 1025 C CA . CYS A 1 137 ? -23.263 -1.381 21.035 1.00 64.25 137 CYS A CA 1
ATOM 1026 C C . CYS A 1 137 ? -24.460 -1.589 21.955 1.00 64.25 137 CYS A C 1
ATOM 1028 O O . CYS A 1 137 ? -24.385 -2.407 22.860 1.00 64.25 137 CYS A O 1
ATOM 1030 N N . GLU A 1 138 ? -25.569 -0.890 21.712 1.00 62.12 138 GLU A N 1
ATOM 1031 C CA . GLU A 1 138 ? -26.759 -0.970 22.568 1.00 62.12 138 GLU A CA 1
ATOM 1032 C C . GLU A 1 138 ? -27.334 -2.391 22.612 1.00 62.12 138 GLU A C 1
ATOM 1034 O O . GLU A 1 138 ? -27.653 -2.899 23.684 1.00 62.12 138 GLU A O 1
ATOM 1039 N N . ARG A 1 139 ? -27.382 -3.081 21.463 1.00 60.94 139 ARG A N 1
ATOM 1040 C CA . ARG A 1 139 ? -27.813 -4.488 21.398 1.00 60.94 139 ARG A CA 1
ATOM 1041 C C . ARG A 1 139 ? -26.832 -5.439 22.080 1.00 60.94 139 ARG A C 1
ATOM 1043 O O . ARG A 1 139 ? -27.271 -6.363 22.757 1.00 60.94 139 ARG A O 1
ATOM 1050 N N . ALA A 1 140 ? -25.527 -5.217 21.919 1.00 67.75 140 ALA A N 1
ATOM 1051 C CA . ALA A 1 140 ? -24.512 -6.021 22.595 1.00 67.75 140 ALA A CA 1
ATOM 1052 C C . ALA A 1 140 ? -24.576 -5.832 24.121 1.00 67.75 140 ALA A C 1
ATOM 1054 O O . ALA A 1 140 ? -24.568 -6.812 24.857 1.00 67.75 140 ALA A O 1
ATOM 1055 N N . PHE A 1 141 ? -24.739 -4.594 24.599 1.00 70.25 141 PHE A N 1
ATOM 1056 C CA . PHE A 1 141 ? -24.932 -4.293 26.018 1.00 70.25 141 PHE A CA 1
ATOM 1057 C C . PHE A 1 141 ? -26.225 -4.893 26.573 1.00 70.25 141 PHE A C 1
ATOM 1059 O O . PHE A 1 141 ? -26.201 -5.439 27.671 1.00 70.25 141 PHE A O 1
ATOM 1066 N N . ALA A 1 142 ? -27.331 -4.848 25.825 1.00 66.94 142 ALA A N 1
ATOM 1067 C CA . ALA A 1 142 ? -28.583 -5.487 26.230 1.00 66.94 142 ALA A CA 1
ATOM 1068 C C . ALA A 1 142 ? -28.442 -7.016 26.348 1.00 66.94 142 ALA A C 1
ATOM 1070 O O . ALA A 1 142 ? -28.962 -7.606 27.291 1.00 66.94 142 ALA A O 1
ATOM 1071 N N . SER A 1 143 ? -27.700 -7.648 25.431 1.00 64.81 143 SER A N 1
ATOM 1072 C CA . SER A 1 143 ? -27.395 -9.085 25.480 1.00 64.81 143 SER A CA 1
ATOM 1073 C C . SER A 1 143 ? -26.547 -9.446 26.700 1.00 64.81 143 SER A C 1
ATOM 1075 O O . SER A 1 143 ? -26.884 -10.378 27.421 1.00 64.81 143 SER A O 1
ATOM 1077 N N . ILE A 1 144 ? -25.490 -8.675 26.972 1.00 72.88 144 ILE A N 1
ATOM 1078 C CA . ILE A 1 144 ? -24.608 -8.890 28.129 1.00 72.88 144 ILE A CA 1
ATOM 1079 C C . ILE A 1 144 ? -25.372 -8.663 29.441 1.00 72.88 144 ILE A C 1
ATOM 1081 O O . ILE A 1 144 ? -25.246 -9.447 30.375 1.00 72.88 144 ILE A O 1
ATOM 1085 N N . ALA A 1 145 ? -26.200 -7.618 29.521 1.00 67.94 145 ALA A N 1
ATOM 1086 C CA . ALA A 1 145 ? -27.015 -7.342 30.702 1.00 67.94 145 ALA A CA 1
ATOM 1087 C C . ALA A 1 145 ? -28.045 -8.453 30.973 1.00 67.94 145 ALA A C 1
ATOM 1089 O O . ALA A 1 145 ? -28.292 -8.782 32.130 1.00 67.94 145 ALA A O 1
ATOM 1090 N N . ALA A 1 146 ? -28.618 -9.049 29.922 1.00 64.06 146 ALA A N 1
ATOM 1091 C CA . ALA A 1 146 ? -29.539 -10.176 30.040 1.00 64.06 146 ALA A CA 1
ATOM 1092 C C . ALA A 1 146 ? -28.839 -11.482 30.460 1.00 64.06 146 ALA A C 1
ATOM 1094 O O . ALA A 1 146 ? -29.414 -12.256 31.218 1.00 64.06 146 ALA A O 1
ATOM 1095 N N . GLU A 1 147 ? -27.606 -11.724 30.005 1.00 64.69 147 GLU A N 1
ATOM 1096 C CA . GLU A 1 147 ? -26.794 -12.866 30.455 1.00 64.69 147 GLU A CA 1
ATOM 1097 C C . GLU A 1 147 ? -26.425 -12.737 31.939 1.00 64.69 147 GLU A C 1
ATOM 1099 O O . GLU A 1 147 ? -26.652 -13.666 32.706 1.00 64.69 147 GLU A O 1
ATOM 1104 N N . VAL A 1 148 ? -25.967 -11.558 32.375 1.00 61.88 148 VAL A N 1
ATOM 1105 C CA . VAL A 1 148 ? -25.614 -11.300 33.785 1.00 61.88 148 VAL A CA 1
ATOM 1106 C C . VAL A 1 148 ? -26.834 -11.379 34.714 1.00 61.88 148 VAL A C 1
ATOM 1108 O O . VAL A 1 148 ? -26.704 -11.789 35.863 1.00 61.88 148 VAL A O 1
ATOM 1111 N N . ALA A 1 149 ? -28.025 -11.013 34.232 1.00 58.44 1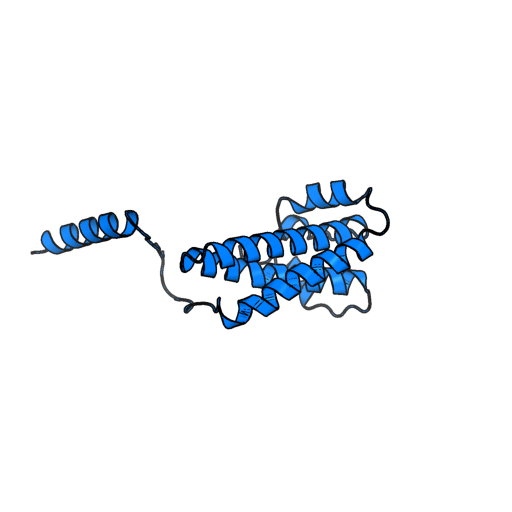49 ALA A N 1
ATOM 1112 C CA . ALA A 1 149 ? -29.262 -11.097 35.008 1.00 58.44 149 ALA A CA 1
ATOM 1113 C C . ALA A 1 149 ? -29.810 -12.529 35.169 1.00 58.44 149 ALA A C 1
ATOM 1115 O O . ALA A 1 149 ? -30.617 -12.749 36.064 1.00 58.44 149 ALA A O 1
ATOM 1116 N N . ASN A 1 150 ? -29.398 -13.480 34.321 1.00 56.03 150 ASN A N 1
ATOM 1117 C CA . ASN A 1 150 ? -29.834 -14.882 34.381 1.00 56.03 150 ASN A CA 1
ATOM 1118 C C . ASN A 1 150 ? -28.892 -15.789 35.201 1.00 56.03 150 ASN A C 1
ATOM 1120 O O . ASN A 1 150 ? -29.233 -16.946 35.436 1.00 56.03 150 ASN A O 1
ATOM 1124 N N . ASP A 1 151 ? -27.738 -15.275 35.640 1.00 50.56 151 ASP A N 1
ATOM 1125 C CA . ASP A 1 151 ? -26.780 -15.964 36.525 1.00 50.56 151 ASP A CA 1
ATOM 1126 C C . ASP A 1 151 ? -26.996 -15.626 38.028 1.00 50.56 151 ASP A C 1
ATOM 1128 O O . ASP A 1 151 ? -26.142 -15.901 38.882 1.00 50.56 151 ASP A O 1
ATOM 1132 N N . HIS A 1 152 ? -28.150 -15.041 38.376 1.00 43.53 152 HIS A N 1
ATOM 1133 C CA . HIS A 1 152 ? -28.623 -14.753 39.741 1.00 43.53 152 HIS A CA 1
ATOM 1134 C C . HIS A 1 152 ? -30.051 -15.266 39.951 1.00 43.53 152 HIS A C 1
ATOM 1136 O O . HIS A 1 152 ? -30.374 -15.587 41.119 1.00 43.53 152 HIS A O 1
#

Foldseek 3Di:
DPQDPLLVVLLPDDDPDPLSVLLNLLLVLLVLLVLLLVLCVVVVVPVLNVLSVLLNVLSLLLNLLSCLVPPDPCQCRSDVCSVVSVVVNVPPDPSNVSSVVSSVSSVVSCVVCVVPSPDDDDDPDDPDDDDADDPRVVVVVVVVVVVVVVVD

Secondary structure (DSSP, 8-state):
-PPPHHHHHHHHS----HHHHHHHHHHHHHHHHHHHHHHHHHHT-HHHHHHHHHHHHHHHHHHHHHHHHS--TTHHHH-TTHHHHHHHGGGSTTHHHHHHHHHHHHHHHHHHHTTTS----PPPS-S------THHHHHHHHHHHHHHHH--